Protein AF-A0A927B0F8-F1 (afdb_monomer_lite)

Radius of gyration: 15.05 Å; chains: 1; bounding box: 37×30×37 Å

Structure (mmCIF, N/CA/C/O backbone):
data_AF-A0A927B0F8-F1
#
_entry.id   AF-A0A927B0F8-F1
#
loop_
_atom_site.group_PDB
_atom_site.id
_atom_site.type_symbol
_atom_site.label_atom_id
_atom_site.label_alt_id
_atom_site.label_comp_id
_atom_site.label_asym_id
_atom_site.label_entity_id
_atom_site.label_seq_id
_atom_site.pdbx_PDB_ins_code
_atom_site.Cartn_x
_atom_site.Cartn_y
_atom_site.Cartn_z
_atom_site.occupancy
_atom_site.B_iso_or_equiv
_atom_site.auth_seq_id
_atom_site.auth_comp_id
_atom_site.auth_asym_id
_atom_site.auth_atom_id
_atom_site.pdbx_PDB_model_num
ATOM 1 N N . MET A 1 1 ? -1.599 -7.121 -0.676 1.00 76.81 1 MET A N 1
ATOM 2 C CA . MET A 1 1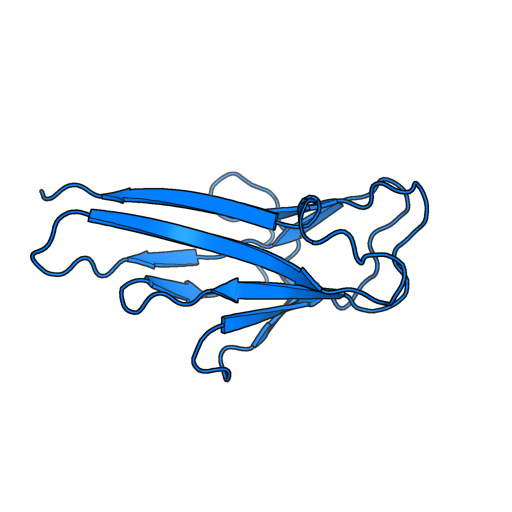 ? -1.743 -6.313 -1.898 1.00 76.81 1 MET A CA 1
ATOM 3 C C . MET A 1 1 ? -0.570 -6.623 -2.792 1.00 76.81 1 MET A C 1
ATOM 5 O O . MET A 1 1 ? 0.537 -6.719 -2.267 1.00 76.81 1 MET A O 1
ATOM 9 N N . ASP A 1 2 ? -0.819 -6.789 -4.085 1.00 78.00 2 ASP A N 1
ATOM 10 C CA . ASP A 1 2 ? 0.208 -7.136 -5.064 1.00 78.00 2 ASP A CA 1
ATOM 11 C C . ASP A 1 2 ? 0.379 -5.975 -6.043 1.00 78.00 2 ASP A C 1
ATOM 13 O O . ASP A 1 2 ? -0.598 -5.392 -6.507 1.00 78.00 2 ASP A O 1
ATOM 17 N N . VAL A 1 3 ? 1.629 -5.624 -6.329 1.00 73.81 3 VAL A N 1
ATOM 18 C CA . VAL A 1 3 ? 2.008 -4.588 -7.289 1.00 73.81 3 VAL A CA 1
ATOM 19 C C . VAL A 1 3 ? 2.711 -5.266 -8.455 1.00 73.81 3 VAL A C 1
ATOM 21 O O . VAL A 1 3 ? 3.705 -5.961 -8.243 1.00 73.81 3 VAL A O 1
ATOM 24 N N . PHE A 1 4 ? 2.195 -5.069 -9.666 1.00 74.44 4 PHE A N 1
ATOM 25 C CA . PHE A 1 4 ? 2.678 -5.718 -10.885 1.00 74.44 4 PHE A CA 1
ATOM 26 C C . PHE A 1 4 ? 3.376 -4.722 -11.807 1.00 74.44 4 PHE A C 1
ATOM 28 O O . PHE A 1 4 ? 2.912 -3.598 -11.986 1.00 74.44 4 PHE A O 1
ATOM 35 N N . GLU A 1 5 ? 4.461 -5.163 -12.436 1.00 75.25 5 GLU A N 1
ATOM 36 C CA . GLU A 1 5 ? 5.074 -4.478 -13.574 1.00 75.25 5 GLU A CA 1
ATOM 37 C C . GLU A 1 5 ? 4.456 -5.046 -14.864 1.00 75.25 5 GLU A C 1
ATOM 39 O O . GLU A 1 5 ? 4.513 -6.252 -15.094 1.00 75.25 5 GLU A O 1
ATOM 44 N N . LEU A 1 6 ? 3.820 -4.200 -15.684 1.00 75.44 6 LEU A N 1
ATOM 45 C CA . LEU A 1 6 ? 3.028 -4.635 -16.852 1.00 75.44 6 LEU A CA 1
ATOM 46 C C . LEU A 1 6 ? 3.642 -4.269 -18.213 1.00 75.44 6 LEU A C 1
ATOM 48 O O . LEU A 1 6 ? 3.137 -4.687 -19.252 1.00 75.44 6 LEU A O 1
ATOM 52 N N . SER A 1 7 ? 4.696 -3.457 -18.234 1.00 73.19 7 SER A N 1
ATOM 53 C CA . SER A 1 7 ? 5.365 -2.985 -19.451 1.00 73.19 7 SER A CA 1
ATOM 54 C C . SER A 1 7 ? 6.476 -3.919 -19.945 1.00 73.19 7 SER A C 1
ATOM 56 O O . SER A 1 7 ? 7.012 -3.702 -21.034 1.00 73.19 7 SER A O 1
ATOM 58 N N . GLY A 1 8 ? 6.819 -4.958 -19.177 1.00 72.25 8 GLY A N 1
ATOM 59 C CA . GLY A 1 8 ? 7.894 -5.894 -19.499 1.00 72.25 8 GLY A CA 1
ATOM 60 C C . GLY A 1 8 ? 9.287 -5.295 -19.306 1.00 72.25 8 GLY A C 1
ATOM 61 O O . GLY A 1 8 ? 10.263 -5.807 -19.857 1.00 72.25 8 GLY A O 1
ATOM 62 N N . ALA A 1 9 ? 9.393 -4.209 -18.541 1.00 74.12 9 ALA A N 1
ATOM 63 C CA . ALA A 1 9 ? 10.636 -3.527 -18.223 1.00 74.12 9 ALA A CA 1
ATOM 64 C C . ALA A 1 9 ? 10.691 -3.236 -16.724 1.00 74.12 9 ALA A C 1
ATOM 66 O O . ALA A 1 9 ? 9.773 -2.640 -16.175 1.00 74.12 9 ALA A O 1
ATOM 67 N N . ALA A 1 10 ? 11.794 -3.609 -16.070 1.00 74.00 10 ALA A N 1
ATOM 68 C CA . ALA A 1 10 ? 11.935 -3.409 -14.631 1.00 74.00 10 ALA A CA 1
ATOM 69 C C . ALA A 1 10 ? 11.677 -1.945 -14.225 1.00 74.00 10 ALA A C 1
ATOM 71 O O . ALA A 1 10 ? 12.135 -1.009 -14.897 1.00 74.00 10 ALA A O 1
ATOM 72 N N . THR A 1 11 ? 10.972 -1.747 -13.109 1.00 75.19 11 THR A N 1
ATOM 73 C CA . THR A 1 11 ? 10.659 -0.406 -12.602 1.00 75.19 11 THR A CA 1
ATOM 74 C C . THR A 1 11 ? 11.951 0.340 -12.275 1.00 75.19 11 THR A C 1
ATOM 76 O O . THR A 1 11 ? 12.911 -0.233 -11.755 1.00 75.19 11 THR A O 1
ATOM 79 N N . LYS A 1 12 ? 12.001 1.646 -12.548 1.00 71.44 12 LYS A N 1
ATOM 80 C CA . LYS A 1 12 ? 13.194 2.454 -12.260 1.00 71.44 12 LYS A CA 1
ATOM 81 C C . LYS A 1 12 ? 13.094 3.117 -10.891 1.00 71.44 12 LYS A C 1
ATOM 83 O O . LYS A 1 12 ? 12.298 4.030 -10.705 1.00 71.44 12 LYS A O 1
ATOM 88 N N . GLY A 1 13 ? 13.987 2.720 -9.987 1.00 71.06 13 GLY A N 1
ATOM 89 C CA . GLY A 1 13 ? 14.086 3.284 -8.643 1.00 71.06 13 GLY A CA 1
ATOM 90 C C . GLY A 1 13 ? 12.982 2.802 -7.702 1.00 71.06 13 GLY A C 1
ATOM 91 O O . GLY A 1 13 ? 12.238 1.871 -8.009 1.00 71.06 13 GLY A O 1
ATOM 92 N N . ASN A 1 14 ? 12.911 3.442 -6.537 1.00 73.44 14 ASN A N 1
ATOM 93 C CA . ASN A 1 14 ? 11.900 3.152 -5.526 1.00 73.44 14 ASN A CA 1
ATOM 94 C C . ASN A 1 14 ? 10.543 3.693 -5.982 1.00 73.44 14 ASN A C 1
ATOM 96 O O . ASN A 1 14 ? 10.448 4.830 -6.448 1.00 73.44 14 ASN A O 1
ATOM 100 N N . PHE A 1 15 ? 9.492 2.910 -5.775 1.00 75.31 15 PHE A N 1
ATOM 101 C CA . PHE A 1 15 ? 8.111 3.314 -6.021 1.00 75.31 15 PHE A CA 1
ATOM 102 C C . PHE A 1 15 ? 7.335 3.379 -4.704 1.00 75.31 15 PHE A C 1
ATOM 104 O O . PHE A 1 15 ? 7.742 2.805 -3.683 1.00 75.31 15 PHE A O 1
ATOM 111 N N . ARG A 1 16 ? 6.235 4.136 -4.712 1.00 82.12 16 ARG A N 1
ATOM 112 C CA . ARG A 1 16 ? 5.410 4.384 -3.530 1.00 82.12 16 ARG A CA 1
ATOM 113 C C . ARG A 1 16 ? 3.979 3.936 -3.752 1.00 82.12 16 ARG A C 1
ATOM 115 O O . ARG A 1 16 ? 3.414 4.161 -4.813 1.00 82.12 16 ARG A O 1
ATOM 122 N N . LEU A 1 17 ? 3.389 3.362 -2.717 1.00 82.81 17 LEU A N 1
ATOM 123 C CA . LEU A 1 17 ? 1.978 3.026 -2.640 1.00 82.81 17 LEU A CA 1
ATOM 124 C C . LEU A 1 17 ? 1.342 3.905 -1.561 1.00 82.81 17 LEU A C 1
ATOM 126 O O . LEU A 1 17 ? 1.797 3.910 -0.415 1.00 82.81 17 LEU A O 1
ATOM 130 N N . LEU A 1 18 ? 0.310 4.660 -1.927 1.00 83.19 18 LEU A N 1
ATOM 131 C CA . LEU A 1 18 ? -0.492 5.436 -0.989 1.00 83.19 18 LEU A CA 1
ATOM 132 C C . LEU A 1 18 ? -1.795 4.706 -0.706 1.00 83.19 18 LEU A C 1
ATOM 134 O O . LEU A 1 18 ? -2.510 4.357 -1.638 1.00 83.19 18 LEU A O 1
ATOM 138 N N . ILE A 1 19 ? -2.117 4.521 0.570 1.00 82.31 19 ILE A N 1
ATOM 139 C CA . ILE A 1 19 ? -3.379 3.921 1.011 1.00 82.31 19 ILE A CA 1
ATOM 140 C C . ILE A 1 19 ? -4.146 4.968 1.803 1.00 82.31 19 ILE A C 1
ATOM 142 O O . ILE A 1 19 ? -3.610 5.532 2.759 1.00 82.31 19 ILE A O 1
ATOM 146 N N . THR A 1 20 ? -5.388 5.243 1.416 1.00 83.56 20 THR A N 1
ATOM 147 C CA . THR A 1 20 ? -6.250 6.194 2.129 1.00 83.56 20 THR A CA 1
ATOM 148 C C . THR A 1 20 ? -6.523 5.718 3.550 1.00 83.56 20 THR A C 1
ATOM 150 O O . THR A 1 20 ? -6.861 4.553 3.766 1.00 83.56 20 THR A O 1
ATOM 153 N N . LYS A 1 21 ? -6.411 6.624 4.521 1.00 83.81 21 LYS A N 1
ATOM 154 C CA . LYS A 1 21 ? -6.799 6.352 5.905 1.00 83.81 21 LYS A CA 1
ATOM 155 C C . LYS A 1 21 ? -8.311 6.426 6.070 1.00 83.81 21 LYS A C 1
ATOM 157 O O . LYS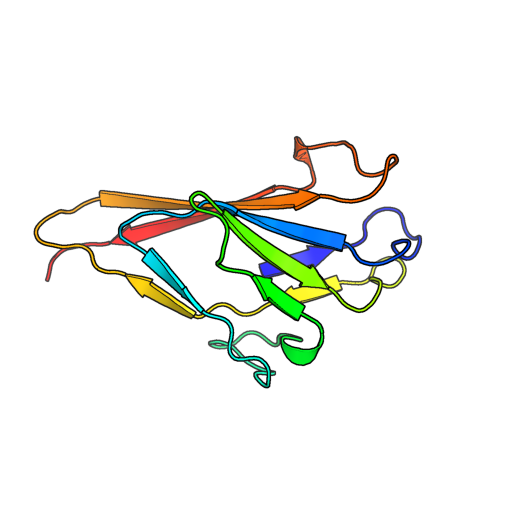 A 1 21 ? -8.953 7.328 5.540 1.00 83.81 21 LYS A O 1
ATOM 162 N N . ASP A 1 22 ? -8.837 5.536 6.899 1.00 83.38 22 ASP A N 1
ATOM 163 C CA . ASP A 1 22 ? -10.172 5.646 7.474 1.00 83.38 22 ASP A CA 1
ATOM 164 C C . ASP A 1 22 ? -10.037 5.685 9.000 1.00 83.38 22 ASP A C 1
ATOM 166 O O . ASP A 1 22 ? -9.287 4.907 9.585 1.00 83.38 22 ASP A O 1
ATOM 170 N N . SER A 1 23 ? -10.761 6.589 9.660 1.00 82.12 23 SER A N 1
ATOM 171 C CA . SER A 1 23 ? -10.709 6.757 11.121 1.00 82.12 23 SER A CA 1
ATOM 172 C C . SER A 1 23 ? -11.060 5.495 11.927 1.00 82.12 23 SER A C 1
ATOM 174 O O . SER A 1 23 ? -10.693 5.397 13.097 1.00 82.12 23 SER A O 1
ATOM 176 N N . LYS A 1 24 ? -11.762 4.531 11.321 1.00 81.12 24 LYS A N 1
ATOM 177 C CA . LYS A 1 24 ? -12.179 3.271 11.945 1.00 81.12 24 LYS A CA 1
ATOM 178 C C . LYS A 1 24 ? -11.193 2.131 11.710 1.00 81.12 24 LYS A C 1
ATOM 180 O O . LYS A 1 24 ? -11.371 1.072 12.309 1.00 81.12 24 LYS A O 1
ATOM 185 N N . VAL A 1 25 ? -10.182 2.312 10.859 1.00 80.56 25 VAL A N 1
ATOM 186 C CA . VAL A 1 25 ? -9.208 1.266 10.526 1.00 80.56 25 VAL A CA 1
ATOM 187 C C . VAL A 1 25 ? -7.795 1.757 10.757 1.00 80.56 25 VAL A C 1
ATOM 189 O O . VAL A 1 25 ? -7.330 2.708 10.137 1.00 80.56 25 VAL A O 1
ATOM 192 N N . SER A 1 26 ? -7.087 1.045 11.627 1.00 86.56 26 SER A N 1
ATOM 193 C CA . SER A 1 26 ? -5.649 1.213 11.780 1.00 86.56 26 SER A CA 1
ATOM 194 C C . SER A 1 26 ? -4.928 0.122 11.004 1.00 86.56 26 SER A C 1
ATOM 196 O O . SER A 1 26 ? -5.171 -1.061 11.236 1.00 86.56 26 SER A O 1
ATOM 198 N N . LEU A 1 27 ? -4.037 0.513 10.095 1.00 88.38 27 LEU A N 1
ATOM 199 C CA . LEU A 1 27 ? -3.162 -0.404 9.371 1.00 88.38 27 LEU A CA 1
ATOM 200 C C . LEU A 1 27 ? -1.769 -0.438 10.005 1.00 88.38 27 LEU A C 1
ATOM 202 O O . LEU A 1 27 ? -1.213 0.586 10.403 1.00 88.38 27 LEU A O 1
ATOM 206 N N . SER A 1 28 ? -1.186 -1.630 10.049 1.00 91.44 28 SER A N 1
ATOM 207 C CA . SER A 1 28 ? 0.200 -1.864 10.448 1.00 91.44 28 SER A CA 1
ATOM 208 C C . SER A 1 28 ? 0.870 -2.856 9.499 1.00 91.44 28 SER A C 1
ATOM 210 O O . SER A 1 28 ? 0.204 -3.651 8.836 1.00 91.44 28 SER A O 1
ATOM 212 N N . MET A 1 29 ? 2.200 -2.806 9.421 1.00 92.12 29 MET A N 1
ATOM 213 C CA . MET A 1 29 ? 2.990 -3.693 8.571 1.00 92.12 29 MET A CA 1
ATOM 214 C C . MET A 1 29 ? 4.086 -4.366 9.406 1.00 92.12 29 MET A C 1
ATOM 216 O O . MET A 1 29 ? 5.050 -3.699 9.787 1.00 92.12 29 MET A O 1
ATOM 220 N N . PRO A 1 30 ? 3.980 -5.672 9.698 1.00 90.88 30 PRO A N 1
ATOM 221 C CA . PRO A 1 30 ? 5.056 -6.403 10.357 1.00 90.88 30 PRO A CA 1
ATOM 222 C C . PRO A 1 30 ? 6.247 -6.543 9.398 1.00 90.88 30 PRO A C 1
ATOM 224 O O . PRO A 1 30 ? 6.156 -7.249 8.396 1.00 90.88 30 PRO A O 1
ATOM 227 N N . SER A 1 31 ? 7.357 -5.861 9.686 1.00 90.88 31 SER A N 1
ATOM 228 C CA . SER A 1 31 ? 8.486 -5.688 8.752 1.00 90.88 31 SER A CA 1
ATOM 229 C C . SER A 1 31 ? 9.216 -6.982 8.379 1.00 90.88 31 SER A C 1
ATOM 231 O O . SER A 1 31 ? 9.801 -7.062 7.306 1.00 90.88 31 SER A O 1
ATOM 233 N N . SER A 1 32 ? 9.172 -8.012 9.225 1.00 92.19 32 SER A N 1
ATOM 234 C CA . SER A 1 32 ? 9.796 -9.317 8.965 1.00 92.19 32 SER A CA 1
ATOM 235 C C . SER A 1 32 ? 8.829 -10.372 8.424 1.00 92.19 32 SER A C 1
ATOM 237 O O . SER A 1 32 ? 9.243 -11.506 8.180 1.00 92.19 32 SER A O 1
ATOM 239 N N . ALA A 1 33 ? 7.547 -10.039 8.245 1.00 88.81 33 ALA A N 1
ATOM 240 C CA . ALA A 1 33 ? 6.569 -11.017 7.794 1.00 88.81 33 ALA A CA 1
ATOM 241 C C . ALA A 1 33 ? 6.832 -11.429 6.342 1.00 88.81 33 ALA A C 1
ATOM 243 O O . ALA A 1 33 ? 6.927 -10.595 5.442 1.00 88.81 33 ALA A O 1
ATOM 244 N N . THR A 1 34 ? 6.893 -12.738 6.126 1.00 92.12 34 THR A N 1
ATOM 245 C CA . THR A 1 34 ? 6.893 -13.368 4.799 1.00 92.12 34 THR A CA 1
ATOM 246 C C . THR A 1 34 ? 5.525 -13.948 4.441 1.00 92.12 34 THR A C 1
ATOM 248 O O . THR A 1 34 ? 5.301 -14.360 3.304 1.00 92.12 34 THR A O 1
ATOM 251 N N . LEU A 1 35 ? 4.595 -13.951 5.402 1.00 83.44 35 LEU A N 1
ATOM 252 C CA . LEU A 1 35 ? 3.224 -14.415 5.261 1.00 83.44 35 LEU A CA 1
ATOM 253 C C . LEU A 1 35 ? 2.288 -13.493 6.053 1.00 83.44 35 LEU A C 1
ATOM 255 O O . LEU A 1 35 ? 2.560 -13.179 7.212 1.00 83.44 35 LEU A O 1
ATOM 259 N N . VAL A 1 36 ? 1.180 -13.080 5.442 1.00 82.12 36 VAL A N 1
ATOM 260 C CA . VAL A 1 36 ? 0.065 -12.412 6.127 1.00 82.12 36 VAL A CA 1
ATOM 261 C C . VAL A 1 36 ? -1.227 -13.102 5.702 1.00 82.12 36 VAL A C 1
ATOM 263 O O . VAL A 1 36 ? -1.529 -13.198 4.510 1.00 82.12 36 VAL A O 1
ATOM 266 N N . GLY A 1 37 ? -1.969 -13.643 6.673 1.00 82.94 37 GLY A N 1
ATOM 267 C CA . GLY A 1 37 ? -3.016 -14.624 6.381 1.00 82.94 37 GLY A CA 1
ATOM 268 C C . GLY A 1 37 ? -2.415 -15.833 5.657 1.00 82.94 37 GLY A C 1
ATOM 269 O O . GLY A 1 37 ? -1.441 -16.405 6.131 1.00 82.94 37 GLY A O 1
ATOM 270 N N . ASN A 1 38 ? -2.945 -16.167 4.477 1.00 81.19 38 ASN A N 1
ATOM 271 C CA . ASN A 1 38 ? -2.445 -17.252 3.618 1.00 81.19 38 ASN A CA 1
ATOM 272 C C . ASN A 1 38 ? -1.726 -16.742 2.354 1.00 81.19 38 ASN A C 1
ATOM 274 O O . ASN A 1 38 ? -1.634 -17.465 1.364 1.00 81.19 38 ASN A O 1
ATOM 278 N N . ARG A 1 39 ? -1.257 -15.486 2.347 1.00 81.75 39 ARG A N 1
ATOM 279 C CA . ARG A 1 39 ? -0.552 -14.891 1.201 1.00 81.75 39 ARG A CA 1
ATOM 280 C C . ARG A 1 39 ? 0.911 -14.632 1.533 1.00 81.75 39 ARG A C 1
ATOM 282 O O . ARG A 1 39 ? 1.216 -14.061 2.581 1.00 81.75 39 ARG A O 1
ATOM 289 N N . THR A 1 40 ? 1.802 -15.025 0.626 1.00 86.88 40 THR A N 1
ATOM 290 C CA . THR A 1 40 ? 3.232 -14.706 0.701 1.00 86.88 40 THR A CA 1
ATOM 291 C C . THR A 1 40 ? 3.451 -13.226 0.417 1.00 86.88 40 THR A C 1
ATOM 293 O O . THR A 1 40 ? 2.884 -12.681 -0.526 1.00 86.88 40 THR A O 1
ATOM 296 N N . VAL A 1 41 ? 4.275 -12.570 1.230 1.00 88.50 41 VAL A N 1
ATOM 297 C CA . VAL A 1 41 ? 4.559 -11.132 1.131 1.00 88.50 41 VAL A CA 1
ATOM 298 C C . VAL A 1 41 ? 6.052 -10.861 1.300 1.00 88.50 41 VAL A C 1
ATOM 300 O O . VAL A 1 41 ? 6.787 -11.713 1.796 1.00 88.50 41 VAL A O 1
ATOM 303 N N . GLN A 1 42 ? 6.518 -9.683 0.883 1.00 93.31 42 GLN A N 1
ATOM 304 C CA . GLN A 1 42 ? 7.921 -9.275 1.003 1.00 93.31 42 GLN A CA 1
ATOM 305 C C . GLN A 1 42 ? 8.070 -8.028 1.882 1.00 93.31 42 GLN A C 1
ATOM 307 O O . GLN A 1 42 ? 8.701 -7.058 1.472 1.00 93.31 42 GLN A O 1
ATOM 312 N N . ASN A 1 43 ? 7.495 -8.027 3.091 1.00 93.12 43 ASN A N 1
ATOM 313 C CA . ASN A 1 43 ? 7.438 -6.830 3.947 1.00 93.12 43 ASN A CA 1
ATOM 314 C C . ASN A 1 43 ? 8.807 -6.230 4.290 1.00 93.12 43 ASN A C 1
ATOM 316 O O . ASN A 1 43 ? 8.891 -5.025 4.504 1.00 93.12 43 ASN A O 1
ATOM 320 N N . SER A 1 44 ? 9.877 -7.025 4.280 1.00 94.38 44 SER A N 1
ATOM 321 C CA . SER A 1 44 ? 11.242 -6.534 4.508 1.00 94.38 44 SER A CA 1
ATOM 322 C C . SER A 1 44 ? 11.733 -5.576 3.420 1.00 94.38 44 SER A C 1
ATOM 324 O O . SER A 1 44 ? 12.680 -4.825 3.642 1.00 94.38 44 SER A O 1
ATOM 326 N N . LEU A 1 45 ? 11.087 -5.582 2.251 1.00 91.94 45 LEU A N 1
ATOM 327 C CA . LEU A 1 45 ? 11.373 -4.676 1.142 1.00 91.94 45 LEU A CA 1
ATOM 328 C C . LEU A 1 45 ? 10.566 -3.377 1.217 1.00 91.94 45 LEU A C 1
ATOM 330 O O . LEU A 1 45 ? 10.764 -2.499 0.380 1.00 91.94 45 LEU A O 1
ATOM 334 N N . TRP A 1 46 ? 9.661 -3.249 2.187 1.00 92.06 46 TRP A N 1
ATOM 335 C CA . TRP A 1 46 ? 8.752 -2.121 2.314 1.00 92.06 46 TRP A CA 1
ATOM 336 C C . TRP A 1 46 ? 9.014 -1.342 3.597 1.00 92.06 46 TRP A C 1
ATOM 338 O O . TRP A 1 46 ? 9.313 -1.905 4.648 1.00 92.06 46 TRP A O 1
ATOM 348 N N . THR A 1 47 ? 8.814 -0.032 3.519 1.00 94.31 47 THR A N 1
ATOM 349 C CA . THR A 1 47 ? 8.797 0.854 4.683 1.00 94.31 47 THR A CA 1
ATOM 350 C C . THR A 1 47 ? 7.447 1.545 4.754 1.00 94.31 47 THR A C 1
ATOM 352 O O . THR A 1 47 ? 7.080 2.269 3.826 1.00 94.31 47 THR A O 1
ATOM 355 N N . LEU A 1 48 ? 6.722 1.325 5.853 1.00 93.12 48 LEU A N 1
ATOM 356 C CA . LEU A 1 48 ? 5.461 1.999 6.151 1.00 93.12 48 LEU A CA 1
ATOM 357 C C . LEU A 1 48 ? 5.731 3.324 6.870 1.00 93.12 48 LEU A C 1
ATOM 359 O O . LEU A 1 48 ? 6.275 3.342 7.971 1.00 93.12 48 LEU A O 1
ATOM 363 N N . ASP A 1 49 ? 5.290 4.418 6.265 1.00 92.62 49 ASP A N 1
ATOM 364 C CA . ASP A 1 49 ? 5.218 5.744 6.864 1.00 92.62 49 ASP A CA 1
ATOM 365 C C . ASP A 1 49 ? 3.755 6.083 7.182 1.00 92.62 49 ASP A C 1
ATOM 367 O O . ASP A 1 49 ? 2.882 6.082 6.310 1.00 92.62 49 ASP A O 1
ATOM 371 N N . ASN A 1 50 ? 3.497 6.356 8.461 1.00 91.75 50 ASN A N 1
ATOM 372 C CA . ASN A 1 50 ? 2.182 6.687 9.005 1.00 91.75 50 ASN A CA 1
ATOM 373 C C . ASN A 1 50 ? 2.073 8.165 9.443 1.00 91.75 50 ASN A C 1
ATOM 375 O O . ASN A 1 50 ? 1.093 8.553 10.079 1.00 91.75 50 ASN A O 1
ATOM 379 N N . SER A 1 51 ? 3.073 8.994 9.137 1.00 91.56 51 SER A N 1
ATOM 380 C CA . SER A 1 51 ? 3.128 10.396 9.574 1.00 91.56 51 SER A CA 1
ATOM 381 C C . SER A 1 51 ? 2.112 11.301 8.868 1.00 91.56 51 SER A C 1
ATOM 383 O O . SER A 1 51 ? 1.722 12.334 9.411 1.00 91.56 51 SER A O 1
ATOM 385 N N . MET A 1 52 ? 1.645 10.918 7.675 1.00 87.88 52 MET A N 1
ATOM 386 C CA . MET A 1 52 ? 0.691 11.713 6.901 1.00 87.88 52 MET A CA 1
ATOM 387 C C . MET A 1 52 ? -0.732 11.580 7.464 1.00 87.88 52 MET A C 1
ATOM 389 O O . MET A 1 52 ? -1.170 10.467 7.750 1.00 87.88 52 MET A O 1
ATOM 393 N N . PRO A 1 53 ? -1.514 12.667 7.580 1.00 87.88 53 PRO A N 1
ATOM 394 C CA . PRO A 1 53 ? -2.827 12.623 8.232 1.00 87.88 53 PRO A CA 1
ATOM 395 C C . PRO A 1 53 ? -3.869 11.794 7.468 1.00 87.88 53 PRO A C 1
ATOM 397 O O . PRO A 1 53 ? -4.693 11.137 8.095 1.00 87.88 53 PRO A O 1
ATOM 400 N N . ASN A 1 54 ? -3.800 11.772 6.133 1.00 86.56 54 ASN A N 1
ATOM 401 C CA . ASN A 1 54 ? -4.841 11.180 5.279 1.00 86.56 54 ASN A CA 1
ATOM 402 C C . ASN A 1 54 ? -4.416 9.875 4.591 1.00 86.56 54 ASN 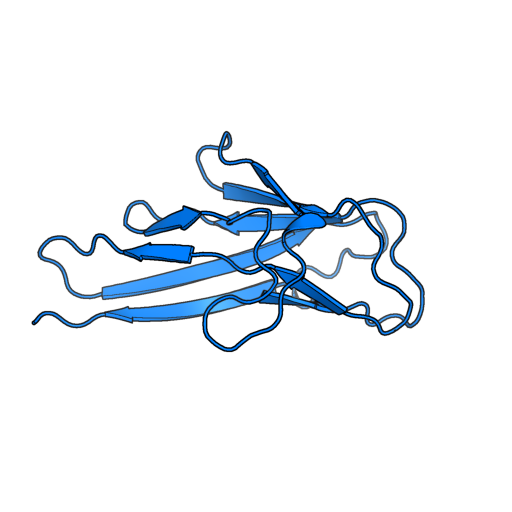A C 1
ATOM 404 O O . ASN A 1 54 ? -5.252 9.210 3.983 1.00 86.56 54 ASN A O 1
ATOM 408 N N . TYR A 1 55 ? -3.134 9.507 4.667 1.00 87.31 55 TYR A N 1
ATOM 409 C CA . TYR A 1 55 ? -2.591 8.370 3.928 1.00 87.31 55 TYR A CA 1
ATOM 410 C C . TYR A 1 55 ? -1.578 7.5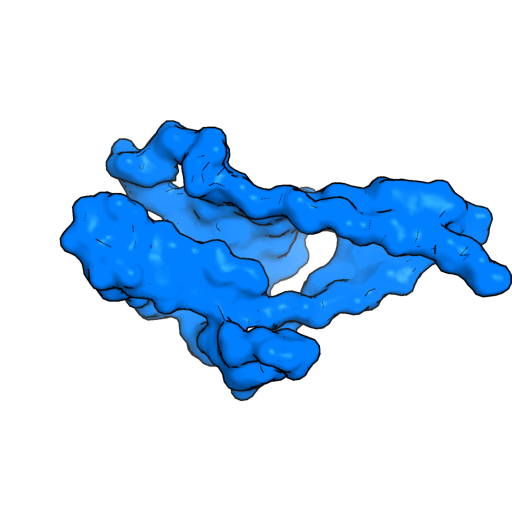87 4.754 1.00 87.31 55 TYR A C 1
ATOM 412 O O . TYR A 1 55 ? -0.837 8.151 5.558 1.00 87.31 55 TYR A O 1
ATOM 420 N N . TYR A 1 56 ? -1.521 6.287 4.507 1.00 89.12 56 TYR A N 1
ATOM 421 C CA . TYR A 1 56 ? -0.331 5.482 4.735 1.00 89.12 56 TYR A CA 1
ATOM 422 C C . TYR A 1 56 ? 0.527 5.522 3.471 1.00 89.12 56 TYR A C 1
ATOM 424 O O . TYR A 1 56 ? -0.001 5.381 2.368 1.00 89.12 56 TYR A O 1
ATOM 432 N N . SER A 1 57 ? 1.837 5.700 3.621 1.00 90.38 57 SER A N 1
ATOM 433 C CA . SER A 1 57 ? 2.787 5.666 2.508 1.00 90.38 57 SER A CA 1
ATOM 434 C C . SER A 1 57 ? 3.706 4.461 2.655 1.00 90.38 57 SER A C 1
ATOM 436 O O . SER A 1 57 ? 4.498 4.388 3.589 1.00 90.38 57 SER A O 1
ATOM 438 N N . LEU A 1 58 ? 3.642 3.535 1.707 1.00 89.88 58 LEU A N 1
ATOM 439 C CA . LEU A 1 58 ? 4.528 2.381 1.615 1.00 89.88 58 LEU A CA 1
ATOM 440 C C . LEU A 1 58 ? 5.568 2.641 0.532 1.00 89.88 58 LEU A C 1
ATOM 442 O O . LEU A 1 58 ? 5.221 2.835 -0.628 1.00 89.88 58 LEU A O 1
ATOM 446 N N . THR A 1 59 ? 6.844 2.668 0.902 1.00 90.69 59 THR A N 1
ATOM 447 C CA . THR A 1 59 ? 7.949 2.833 -0.057 1.00 90.69 59 THR A CA 1
ATOM 448 C C . THR A 1 59 ? 8.671 1.506 -0.223 1.00 90.69 59 THR A C 1
ATOM 450 O O . THR A 1 59 ? 9.085 0.926 0.780 1.00 90.69 59 THR A O 1
ATOM 453 N N . SER A 1 60 ? 8.832 1.038 -1.462 1.00 89.31 60 SER A N 1
ATOM 454 C CA . SER A 1 60 ? 9.666 -0.133 -1.740 1.00 89.31 60 SER A CA 1
ATOM 455 C C . SER A 1 60 ? 11.139 0.263 -1.845 1.00 89.31 60 SER A C 1
ATOM 457 O O . SER A 1 60 ? 11.460 1.317 -2.394 1.00 89.31 60 SER A O 1
ATOM 459 N N . SER A 1 61 ? 12.038 -0.569 -1.322 1.00 89.12 61 SER A N 1
ATOM 460 C CA . SER A 1 61 ? 13.494 -0.395 -1.422 1.00 89.12 61 SER A CA 1
ATOM 461 C C . SER A 1 61 ? 14.115 -1.093 -2.634 1.00 89.12 61 SER A C 1
ATOM 463 O O . SER A 1 61 ? 15.322 -0.980 -2.851 1.00 89.12 61 SER A O 1
ATOM 465 N N . GLN A 1 62 ? 13.315 -1.840 -3.399 1.00 84.88 62 GLN A N 1
ATOM 466 C CA . GLN A 1 62 ? 13.767 -2.627 -4.541 1.00 84.88 62 GLN A CA 1
ATOM 467 C C . GLN A 1 62 ? 12.866 -2.385 -5.751 1.00 84.88 62 GLN A C 1
ATOM 469 O O . GLN A 1 62 ? 11.658 -2.221 -5.584 1.00 84.88 62 GLN A O 1
ATOM 474 N N . PRO A 1 63 ? 13.418 -2.413 -6.973 1.00 81.31 63 PRO A N 1
ATOM 475 C CA . PRO A 1 63 ? 12.599 -2.409 -8.170 1.00 81.31 63 PRO A CA 1
ATOM 476 C C . PRO A 1 63 ? 11.794 -3.714 -8.298 1.00 81.31 63 PRO A C 1
ATOM 478 O O . PRO A 1 63 ? 12.137 -4.761 -7.730 1.00 81.31 63 PRO A O 1
ATOM 481 N N . ILE A 1 64 ? 10.715 -3.645 -9.073 1.00 81.75 64 ILE A N 1
ATOM 482 C CA . ILE A 1 64 ? 10.012 -4.813 -9.596 1.00 81.75 64 ILE A CA 1
ATOM 483 C C . ILE A 1 64 ? 10.697 -5.201 -10.902 1.00 81.75 64 ILE A C 1
ATOM 485 O O . ILE A 1 64 ? 10.915 -4.352 -11.767 1.00 81.75 64 ILE A O 1
ATOM 489 N N . ASP A 1 65 ? 11.060 -6.474 -11.027 1.00 81.56 65 ASP A N 1
ATOM 490 C CA . ASP A 1 65 ? 11.643 -7.010 -12.255 1.00 81.56 65 ASP A CA 1
ATOM 491 C C . ASP A 1 65 ? 10.636 -6.949 -13.413 1.00 81.56 65 ASP A C 1
ATOM 493 O O . ASP A 1 65 ? 9.431 -6.823 -13.195 1.00 81.56 65 ASP A O 1
ATOM 497 N N . ALA A 1 66 ? 11.124 -7.059 -14.648 1.00 77.75 66 ALA A N 1
ATOM 498 C CA . ALA A 1 66 ? 10.267 -7.103 -15.832 1.00 77.75 66 ALA A CA 1
ATOM 499 C C . ALA A 1 66 ? 9.224 -8.230 -15.722 1.00 77.75 66 ALA A C 1
ATOM 501 O O . ALA A 1 66 ? 9.592 -9.383 -15.486 1.00 77.75 66 ALA A O 1
ATOM 502 N N . ASN A 1 67 ? 7.941 -7.905 -15.914 1.00 77.38 67 ASN A N 1
ATOM 503 C CA . ASN A 1 67 ? 6.795 -8.808 -15.704 1.00 77.38 67 ASN A CA 1
ATOM 504 C C . ASN A 1 67 ? 6.714 -9.409 -14.285 1.00 77.38 67 ASN A C 1
ATOM 506 O O . ASN A 1 67 ? 6.086 -10.449 -14.070 1.00 77.38 67 ASN A O 1
ATOM 510 N N . GLY A 1 68 ? 7.405 -8.802 -13.323 1.00 80.94 68 GLY A N 1
ATOM 511 C CA . GLY A 1 68 ? 7.457 -9.251 -11.946 1.00 80.94 68 GLY A CA 1
ATOM 512 C C . GLY A 1 68 ? 6.302 -8.710 -11.112 1.00 80.94 68 GLY A C 1
ATOM 513 O O . GLY A 1 68 ? 5.519 -7.856 -11.534 1.00 80.94 68 GLY A O 1
ATOM 514 N N . LEU A 1 69 ? 6.246 -9.189 -9.872 1.00 85.44 69 LEU A N 1
ATOM 515 C CA . LEU A 1 69 ? 5.360 -8.653 -8.849 1.00 85.44 69 LEU A CA 1
ATOM 516 C C . LEU A 1 69 ? 6.103 -8.435 -7.533 1.00 85.44 69 LEU A C 1
ATOM 518 O O . LEU A 1 69 ? 7.132 -9.069 -7.255 1.00 85.44 69 LEU A O 1
ATOM 522 N N . ARG A 1 70 ? 5.557 -7.543 -6.709 1.00 85.12 70 ARG A N 1
ATOM 523 C CA . ARG A 1 70 ? 5.931 -7.370 -5.304 1.00 85.12 70 ARG A CA 1
ATOM 524 C C . ARG A 1 70 ? 4.680 -7.285 -4.449 1.00 85.12 70 ARG A C 1
ATOM 526 O O . ARG A 1 70 ? 3.765 -6.527 -4.748 1.00 85.12 70 ARG A O 1
ATOM 533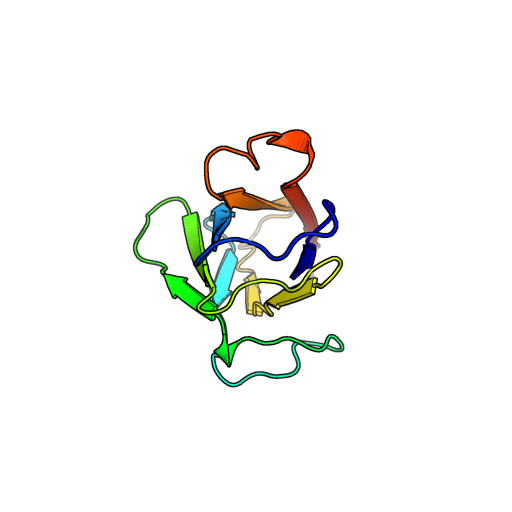 N N . SER A 1 71 ? 4.686 -8.020 -3.351 1.00 86.81 71 SER A N 1
ATOM 534 C CA . SER A 1 71 ? 3.561 -8.131 -2.436 1.00 86.81 71 SER A CA 1
ATOM 535 C C . SER A 1 71 ? 3.888 -7.473 -1.102 1.00 86.81 71 SER A C 1
ATOM 537 O O . SER A 1 71 ? 4.967 -7.673 -0.535 1.00 86.81 71 SER A O 1
ATOM 539 N N . VAL A 1 72 ? 2.929 -6.720 -0.573 1.00 88.06 72 VAL A N 1
ATOM 540 C CA . VAL A 1 72 ? 2.961 -6.165 0.784 1.00 88.06 72 VAL A CA 1
ATOM 541 C C . VAL A 1 72 ? 1.767 -6.672 1.584 1.00 88.06 72 VAL A C 1
ATOM 543 O O . VAL A 1 72 ? 0.625 -6.697 1.109 1.00 88.06 72 VAL A O 1
ATOM 546 N N . GLY A 1 73 ? 2.050 -7.111 2.807 1.00 88.25 73 GLY A N 1
ATOM 547 C CA . GLY A 1 73 ? 1.075 -7.606 3.765 1.00 88.25 73 GLY A CA 1
ATOM 548 C C . GLY A 1 73 ? 0.813 -6.585 4.857 1.00 88.25 73 GLY A C 1
ATOM 549 O O . GLY A 1 73 ? 1.733 -6.191 5.574 1.00 88.25 73 GLY A O 1
ATOM 550 N N . LEU A 1 74 ? -0.451 -6.203 5.008 1.00 88.38 74 LEU A N 1
ATOM 551 C CA . LEU A 1 74 ? -0.909 -5.280 6.038 1.00 88.38 74 LEU A CA 1
ATOM 552 C C . LEU A 1 74 ? -1.843 -6.004 6.998 1.00 88.38 74 LEU A C 1
ATOM 554 O O . LEU A 1 74 ? -2.651 -6.835 6.586 1.00 88.38 74 LEU A O 1
ATOM 558 N N . LEU A 1 75 ? -1.727 -5.666 8.275 1.00 83.75 75 LEU A N 1
ATOM 559 C CA . LEU A 1 75 ? -2.666 -6.066 9.310 1.00 83.75 75 LEU A CA 1
ATOM 560 C C . LEU A 1 75 ? -3.552 -4.866 9.627 1.00 83.75 75 LEU A C 1
ATOM 562 O O . LEU A 1 75 ? -3.041 -3.801 9.982 1.00 83.75 75 LEU A O 1
ATOM 566 N N . GLY A 1 76 ? -4.862 -5.044 9.478 1.00 84.44 76 GLY A N 1
ATOM 567 C CA . GLY A 1 76 ? -5.860 -4.037 9.812 1.00 84.44 76 GLY A CA 1
ATOM 568 C C . GLY A 1 76 ? -6.581 -4.375 11.108 1.00 84.44 76 GLY A C 1
ATOM 569 O O . GLY A 1 76 ? -7.066 -5.491 11.276 1.00 84.44 76 GLY A O 1
ATOM 570 N N . GLU A 1 77 ? -6.682 -3.402 12.006 1.00 80.62 77 GLU A N 1
ATOM 571 C CA . GLU A 1 77 ? -7.572 -3.456 13.163 1.00 80.62 77 GLU A CA 1
ATOM 572 C C . GLU A 1 77 ? -8.791 -2.569 12.876 1.00 80.62 77 GLU A C 1
ATOM 574 O O . GLU A 1 77 ? -8.660 -1.348 12.753 1.00 80.62 77 GLU A O 1
ATOM 579 N N . LEU A 1 78 ? -9.972 -3.183 12.748 1.00 78.81 78 LEU A N 1
ATOM 580 C CA . LEU A 1 78 ? -11.243 -2.479 12.571 1.00 78.81 78 LEU A CA 1
ATOM 581 C C . LEU A 1 78 ? -11.856 -2.165 13.938 1.00 78.81 78 LEU A C 1
ATOM 583 O O . LEU A 1 78 ? -12.089 -3.062 14.747 1.00 78.81 78 LEU A O 1
ATOM 587 N N . LYS A 1 79 ? -12.184 -0.893 14.165 1.00 78.50 79 LYS A N 1
ATOM 588 C CA . LYS A 1 79 ? -12.921 -0.405 15.338 1.00 78.50 79 LYS A CA 1
ATOM 589 C C . LYS A 1 79 ? -14.287 0.114 14.881 1.00 78.50 79 LYS A C 1
ATOM 591 O O . LYS A 1 79 ? -14.442 1.311 14.643 1.00 78.50 79 LYS A O 1
ATOM 596 N N . PRO A 1 80 ? -15.292 -0.768 14.729 1.00 62.84 80 PRO A N 1
ATOM 597 C CA . PRO A 1 80 ? -16.565 -0.416 14.093 1.00 62.84 80 PRO A CA 1
ATOM 598 C C . PRO A 1 80 ? -17.468 0.491 14.956 1.00 62.84 80 PRO A C 1
ATOM 600 O O . PRO A 1 80 ? -18.410 1.106 14.441 1.00 62.84 80 PRO A O 1
ATOM 603 N N . GLY A 1 81 ? -17.191 0.602 16.263 1.00 68.69 81 GLY A N 1
ATOM 604 C CA . GLY A 1 81 ? -18.071 1.281 17.219 1.00 68.69 81 GLY A CA 1
ATOM 605 C C . GLY A 1 81 ? -19.450 0.609 17.290 1.00 68.69 81 GLY A C 1
ATOM 606 O O . GLY A 1 81 ? -19.559 -0.600 17.121 1.00 68.69 81 GLY A O 1
ATOM 607 N N . ALA A 1 82 ? -20.513 1.393 17.500 1.00 56.03 82 ALA A N 1
ATOM 608 C CA . ALA A 1 82 ? -21.905 0.916 17.518 1.00 56.03 82 ALA A CA 1
ATOM 609 C C . ALA A 1 82 ? -22.611 1.002 16.143 1.00 56.03 82 ALA A C 1
ATOM 611 O O . ALA A 1 82 ? -23.835 1.061 16.080 1.00 56.03 82 ALA A O 1
ATOM 612 N N . THR A 1 83 ? -21.858 1.068 15.039 1.00 50.44 83 THR A N 1
ATOM 613 C CA . THR A 1 83 ? -22.413 1.287 13.687 1.00 50.44 83 THR A CA 1
ATOM 614 C C . THR A 1 83 ? -22.279 0.048 12.808 1.00 50.44 83 THR A C 1
ATOM 616 O O . THR A 1 83 ? -21.402 -0.770 13.052 1.00 50.44 83 THR A O 1
ATOM 619 N N . GLN A 1 84 ? -23.119 -0.078 11.780 1.00 46.44 84 GLN A N 1
ATOM 620 C CA . GLN A 1 84 ? -22.962 -1.017 10.659 1.00 46.44 84 GLN A CA 1
ATOM 621 C C . GLN A 1 84 ? -22.557 -0.205 9.419 1.00 46.44 84 GLN A C 1
ATOM 623 O O . GLN A 1 84 ? -22.946 0.962 9.312 1.00 46.44 84 GLN A O 1
ATOM 628 N N . GLY A 1 85 ? -21.760 -0.757 8.501 1.00 53.28 85 GLY A N 1
ATOM 629 C CA . GLY A 1 85 ? -21.310 0.023 7.349 1.00 53.28 85 GLY A CA 1
ATOM 630 C C . GLY A 1 85 ? -20.394 -0.700 6.369 1.00 53.28 85 GLY A C 1
ATOM 631 O O . GLY A 1 85 ? -20.055 -1.870 6.526 1.00 53.28 85 GLY A O 1
ATOM 632 N N . VAL A 1 86 ? -20.002 0.047 5.339 1.00 49.72 86 VAL A N 1
ATOM 633 C CA . VAL A 1 86 ? -19.052 -0.358 4.301 1.00 49.72 86 VAL A CA 1
ATOM 634 C C . VAL A 1 86 ? -17.786 0.468 4.477 1.00 49.72 86 VAL A C 1
ATOM 636 O O . VAL A 1 86 ? -17.869 1.694 4.555 1.00 49.72 86 VAL A O 1
ATOM 639 N N . LEU A 1 87 ? -16.628 -0.187 4.513 1.00 47.56 87 LEU A N 1
ATOM 640 C CA . LEU A 1 87 ? -15.330 0.477 4.519 1.00 47.56 87 LEU A CA 1
ATOM 641 C C . LEU A 1 87 ? -14.602 0.189 3.207 1.00 47.56 87 LEU A C 1
ATOM 643 O O . LEU A 1 87 ? -14.420 -0.970 2.842 1.00 47.56 87 LEU A O 1
ATOM 647 N N . ASN A 1 88 ? -14.196 1.245 2.505 1.00 50.06 88 ASN A N 1
ATOM 648 C CA . ASN A 1 88 ? -13.431 1.139 1.267 1.00 50.06 88 ASN A CA 1
ATOM 649 C C . ASN A 1 88 ? -11.979 1.531 1.557 1.00 50.06 88 ASN A C 1
ATOM 651 O O . ASN A 1 88 ? -11.712 2.678 1.912 1.00 50.06 88 ASN A O 1
ATOM 655 N N . LEU A 1 89 ? -11.044 0.598 1.396 1.00 56.31 89 LEU A N 1
ATOM 656 C CA . LEU A 1 89 ? -9.612 0.882 1.395 1.00 56.31 89 LEU A CA 1
ATOM 657 C C . LEU A 1 89 ? -9.161 0.995 -0.053 1.00 56.31 89 LEU A C 1
ATOM 659 O O . LEU A 1 89 ? -9.198 0.019 -0.791 1.00 56.31 89 LEU A O 1
ATOM 663 N N . SER A 1 90 ? -8.759 2.193 -0.468 1.00 58.94 90 SER A N 1
ATOM 664 C CA . SER A 1 90 ? -8.197 2.422 -1.799 1.00 58.94 90 SER A CA 1
ATOM 665 C C . SER A 1 90 ? -6.689 2.583 -1.703 1.00 58.94 90 SER A C 1
ATOM 667 O O . SER A 1 90 ? -6.183 3.277 -0.816 1.00 58.94 90 SER A O 1
ATOM 669 N N . ALA A 1 91 ? -5.977 1.960 -2.632 1.00 56.53 91 ALA A N 1
ATOM 670 C CA . ALA A 1 91 ? -4.539 2.034 -2.748 1.00 56.53 91 ALA A CA 1
ATOM 671 C C . ALA A 1 91 ? -4.145 2.474 -4.155 1.00 56.53 91 ALA A C 1
ATOM 673 O O . ALA A 1 91 ? -4.669 1.961 -5.139 1.00 56.53 91 ALA A O 1
ATOM 674 N N . VAL A 1 92 ? -3.235 3.441 -4.240 1.00 64.00 92 VAL A N 1
ATOM 675 C CA . VAL A 1 92 ? -2.766 4.021 -5.501 1.00 64.00 92 VAL A CA 1
ATOM 676 C C . VAL A 1 92 ? -1.248 3.967 -5.552 1.00 64.00 92 VAL A C 1
ATOM 678 O O . VAL A 1 92 ? -0.573 4.422 -4.624 1.00 64.00 92 VAL A O 1
ATOM 681 N N . ILE A 1 93 ? -0.699 3.432 -6.640 1.00 59.81 93 ILE A N 1
ATOM 682 C CA . ILE A 1 93 ? 0.745 3.435 -6.895 1.00 59.81 93 ILE A CA 1
ATOM 683 C C . ILE A 1 93 ? 1.138 4.772 -7.526 1.00 59.81 93 ILE A C 1
ATOM 685 O O . ILE A 1 93 ? 0.545 5.214 -8.510 1.00 59.81 93 ILE A O 1
ATOM 689 N N . ILE A 1 94 ? 2.165 5.406 -6.969 1.00 60.84 94 ILE A N 1
ATOM 690 C CA . ILE A 1 94 ? 2.771 6.629 -7.485 1.00 60.84 94 ILE A CA 1
ATOM 691 C C . ILE A 1 94 ? 4.228 6.325 -7.851 1.00 60.84 94 ILE A C 1
ATOM 693 O O . ILE A 1 94 ? 5.059 6.039 -6.981 1.00 60.84 94 ILE A O 1
ATOM 697 N N . GLY A 1 95 ? 4.521 6.414 -9.150 1.00 50.00 95 GLY A N 1
ATOM 698 C CA . GLY A 1 95 ? 5.831 6.195 -9.762 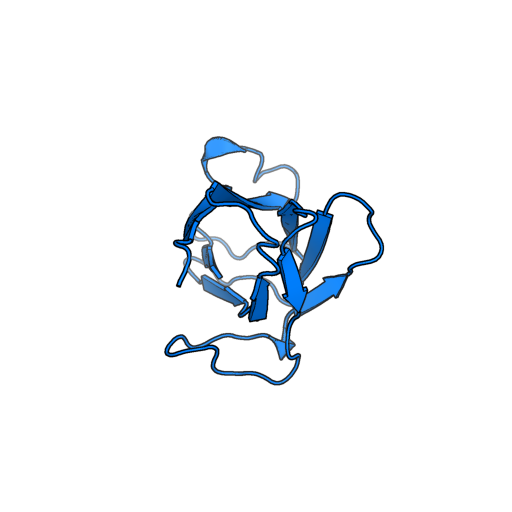1.00 50.00 95 GLY A CA 1
ATOM 699 C C . GLY A 1 95 ? 6.100 7.168 -10.922 1.00 50.00 95 GLY A C 1
ATOM 700 O O . GLY A 1 95 ? 5.192 7.831 -11.417 1.00 50.00 95 GLY A O 1
ATOM 701 N N . LEU A 1 96 ? 7.385 7.322 -11.267 1.00 48.78 96 LEU A N 1
ATOM 702 C CA . LEU A 1 96 ? 8.019 8.320 -12.159 1.00 48.78 96 LEU A CA 1
ATOM 703 C C . LEU A 1 96 ? 7.366 8.449 -13.573 1.00 48.78 96 LEU A C 1
ATOM 705 O O . LEU A 1 96 ? 6.564 7.602 -13.953 1.00 48.78 96 LEU A O 1
ATOM 709 N N . PRO A 1 97 ? 7.686 9.479 -14.403 1.00 45.66 97 PRO A N 1
ATOM 710 C CA . PRO A 1 97 ? 6.755 10.139 -15.347 1.00 45.66 97 PRO A CA 1
ATOM 711 C C . PRO A 1 97 ? 6.242 9.318 -16.551 1.00 45.66 97 PRO A C 1
ATOM 713 O O . PRO A 1 97 ? 5.593 9.872 -17.434 1.00 45.66 97 PRO A O 1
ATOM 716 N N . ARG A 1 98 ? 6.508 8.009 -16.609 1.00 45.91 98 ARG A N 1
ATOM 717 C CA . ARG A 1 98 ? 5.920 7.067 -17.574 1.00 45.91 98 ARG A CA 1
ATOM 718 C C . ARG A 1 98 ? 4.807 6.180 -16.991 1.00 45.91 98 ARG A C 1
ATOM 720 O O . ARG A 1 98 ? 4.119 5.535 -17.771 1.00 45.91 98 ARG A O 1
ATOM 727 N N . GLU A 1 99 ? 4.569 6.193 -15.677 1.00 43.75 99 GLU A N 1
ATOM 728 C CA . GLU A 1 99 ? 3.512 5.420 -14.989 1.00 43.75 99 GLU A CA 1
ATOM 729 C C . GLU A 1 99 ? 2.287 6.290 -14.630 1.00 43.75 99 GLU A C 1
ATOM 731 O O . GLU A 1 99 ? 1.723 6.206 -13.542 1.00 43.75 99 GLU A O 1
ATOM 736 N N . ALA A 1 100 ? 1.872 7.175 -15.542 1.00 42.50 100 ALA A N 1
ATOM 737 C CA . ALA A 1 100 ? 0.857 8.205 -15.282 1.00 42.50 100 ALA A CA 1
ATOM 738 C C . ALA A 1 100 ? -0.584 7.812 -15.672 1.00 42.50 100 ALA A C 1
ATOM 740 O O . ALA A 1 100 ? -1.440 8.684 -15.818 1.00 42.50 100 ALA A O 1
ATOM 741 N N . VAL A 1 101 ? -0.886 6.521 -15.852 1.00 44.09 101 VAL A N 1
ATOM 742 C CA . VAL A 1 101 ? -2.274 6.071 -16.051 1.00 44.09 101 VAL A CA 1
ATOM 743 C C . VAL A 1 101 ? -2.862 5.700 -14.690 1.00 44.09 101 VAL A C 1
ATOM 745 O O . VAL A 1 101 ? -2.845 4.545 -14.275 1.00 44.09 101 VAL A O 1
ATOM 748 N N . LEU A 1 102 ? -3.385 6.713 -13.990 1.00 40.56 102 LEU A N 1
ATOM 749 C CA . LEU A 1 102 ? -4.013 6.611 -12.660 1.00 40.56 102 LEU A CA 1
ATOM 750 C C . LEU A 1 102 ? -5.113 5.535 -12.566 1.00 40.56 102 LEU A C 1
ATOM 752 O O . LEU A 1 102 ? -5.373 5.031 -11.480 1.00 40.56 102 LEU A O 1
ATOM 756 N N . THR A 1 103 ? -5.740 5.157 -13.685 1.00 37.34 103 THR A N 1
ATOM 757 C CA . THR A 1 103 ? -6.783 4.118 -13.738 1.00 37.34 103 THR A CA 1
ATOM 758 C C . THR A 1 103 ? -6.244 2.687 -13.758 1.00 37.34 103 THR A C 1
ATOM 760 O O . THR A 1 103 ? -7.027 1.763 -13.585 1.00 37.34 103 THR A O 1
ATOM 763 N N . ASN A 1 104 ? -4.942 2.486 -13.991 1.00 38.59 104 ASN A N 1
ATOM 764 C CA . ASN A 1 104 ? -4.319 1.156 -14.060 1.00 38.59 104 ASN A CA 1
ATOM 765 C C . ASN A 1 104 ? -3.566 0.774 -12.773 1.00 38.59 104 ASN A C 1
ATOM 767 O O . ASN A 1 104 ? -3.104 -0.350 -12.626 1.00 38.59 104 ASN A O 1
ATOM 771 N N . ASN A 1 105 ? -3.434 1.730 -11.852 1.00 47.38 105 ASN A N 1
ATOM 772 C CA . ASN A 1 105 ? -2.566 1.656 -10.677 1.00 47.38 105 ASN A CA 1
ATOM 773 C C . ASN A 1 105 ? -3.360 1.742 -9.365 1.00 47.38 105 ASN A C 1
ATOM 775 O O . ASN A 1 105 ? -2.826 2.189 -8.348 1.00 47.38 105 ASN A O 1
ATOM 779 N N . GLY A 1 106 ? -4.645 1.384 -9.416 1.00 46.53 106 GLY A N 1
ATOM 780 C CA . GLY A 1 106 ? -5.573 1.452 -8.296 1.00 46.53 106 GLY A CA 1
ATOM 781 C C . GLY A 1 106 ? -6.078 0.068 -7.908 1.00 46.53 106 GLY A C 1
ATOM 782 O O . GLY A 1 106 ? -6.600 -0.646 -8.759 1.00 46.53 106 GLY A O 1
ATOM 783 N N . ASP A 1 107 ? -5.956 -0.276 -6.631 1.00 47.62 107 ASP A N 1
ATOM 784 C CA . ASP A 1 107 ? -6.679 -1.391 -6.017 1.00 47.62 107 ASP A CA 1
ATOM 785 C C . ASP A 1 107 ? -7.644 -0.824 -4.969 1.00 47.62 107 ASP A C 1
ATOM 787 O O . ASP A 1 107 ? -7.318 0.147 -4.279 1.00 47.62 107 ASP A O 1
ATOM 791 N N . ALA A 1 108 ? -8.851 -1.376 -4.879 1.00 46.28 108 ALA A N 1
ATOM 792 C CA . ALA A 1 108 ? -9.881 -0.916 -3.956 1.00 46.28 108 ALA A CA 1
ATOM 793 C C . ALA A 1 108 ? -10.555 -2.119 -3.295 1.00 46.28 108 ALA A C 1
ATOM 795 O O . ALA A 1 108 ? -11.387 -2.795 -3.899 1.00 46.28 108 ALA A O 1
ATOM 796 N N . ASP A 1 109 ? -10.217 -2.350 -2.029 1.00 48.81 109 ASP A N 1
ATOM 797 C CA . ASP A 1 109 ? -10.787 -3.416 -1.216 1.00 48.81 109 ASP A CA 1
ATOM 798 C C . ASP A 1 109 ? -11.986 -2.886 -0.418 1.00 48.81 109 ASP A C 1
ATOM 800 O O . ASP A 1 109 ? -11.891 -1.904 0.329 1.00 48.81 109 ASP A O 1
ATOM 804 N N . LYS A 1 110 ? -13.131 -3.561 -0.557 1.00 35.56 110 LYS A N 1
ATOM 805 C CA . LYS A 1 110 ? -14.359 -3.290 0.200 1.00 35.56 110 LYS A CA 1
ATOM 806 C C . LYS A 1 110 ? -14.486 -4.294 1.344 1.00 35.56 110 LYS A C 1
ATOM 808 O O . LYS A 1 110 ? -14.577 -5.495 1.105 1.00 35.56 110 LYS A O 1
ATOM 813 N N . ILE A 1 111 ? -14.555 -3.802 2.578 1.00 44.66 111 ILE A N 1
ATOM 814 C CA . ILE A 1 111 ? -14.820 -4.611 3.771 1.00 44.66 111 ILE A CA 1
ATOM 815 C C . ILE A 1 111 ? -16.235 -4.294 4.258 1.00 44.66 111 ILE A C 1
ATOM 817 O O . ILE A 1 111 ? -16.531 -3.172 4.677 1.00 44.66 111 ILE A O 1
ATOM 821 N N . GLU A 1 112 ? -17.116 -5.289 4.194 1.00 37.97 112 GLU A N 1
ATOM 822 C CA . GLU A 1 112 ? -18.441 -5.244 4.816 1.00 37.97 112 GLU A CA 1
ATOM 823 C C . GLU A 1 112 ? -18.346 -5.825 6.226 1.00 37.97 112 GLU A C 1
ATOM 825 O O . GLU A 1 112 ? -17.775 -6.899 6.420 1.00 37.97 112 GLU A O 1
ATOM 830 N N . TYR A 1 113 ? -18.882 -5.112 7.218 1.00 47.97 113 TYR A N 1
ATOM 831 C CA . TYR A 1 113 ? -18.885 -5.575 8.603 1.00 47.97 113 TYR A CA 1
ATOM 832 C C . TYR A 1 113 ? -20.297 -5.546 9.192 1.00 47.97 113 TYR A C 1
ATOM 834 O O . TYR A 1 113 ? -21.037 -4.569 9.053 1.00 47.97 113 TYR A O 1
ATOM 842 N N . PHE A 1 114 ? -20.654 -6.639 9.866 1.00 38.69 114 PHE A N 1
ATOM 843 C CA . PHE A 1 114 ? -21.952 -6.844 10.505 1.00 38.69 114 PHE A CA 1
ATOM 844 C C . PHE A 1 114 ? -21.787 -6.827 12.029 1.00 38.69 114 PHE A C 1
ATOM 846 O O . PHE A 1 114 ? -20.745 -7.232 12.548 1.00 38.69 114 PHE A O 1
ATOM 853 N N . GLN A 1 115 ? -22.800 -6.341 12.747 1.00 38.25 115 GLN A N 1
ATOM 854 C CA . GLN A 1 115 ? -22.838 -6.455 14.207 1.00 38.25 115 GLN A CA 1
ATOM 855 C C . GLN A 1 115 ? -22.998 -7.924 14.615 1.00 38.25 115 GLN A C 1
ATOM 857 O O . GLN A 1 115 ? -23.742 -8.663 13.968 1.00 38.25 115 GLN A O 1
ATOM 862 N N . GLN A 1 116 ? -22.303 -8.314 15.686 1.00 47.81 116 GLN A N 1
ATOM 863 C CA . GLN A 1 116 ? -22.681 -9.473 16.497 1.00 47.81 116 GLN A CA 1
ATOM 864 C C . GLN A 1 116 ? -23.801 -9.091 17.458 1.00 47.81 116 GLN A C 1
ATOM 866 O O . GLN A 1 116 ? -23.732 -7.965 18.005 1.00 47.81 116 GLN A O 1
#

Secondary structure (DSSP, 8-state):
-EEE--SSS---S--EEEEE-BTTEEEE--TT-SEETTEE--GGGEEEE--SSSEEEEEESSPPPTT-EEE---EEEE--TT--EEEEEEEEEE-STT---TTTSEEEEEEEE---

Foldseek 3Di:
DKDWDDPQAKADFKKKKKKFDDPQKDKDFDQPDLDDPHDGANSVQWDWDPPDPTIIMIIGHDIAHGRGMHGGHMDMDGRQDPDFDKDKIKMFIDGDDVPPPRVVGIDIDIDGDDDD

Organism: NCBI:txid2771355

Sequence (116 aa):
MDVFELSGAATKGNFRLLITKDSKVSLSMPSSATLVGNRTVQNSLWTLDNSMPNYYSLTSSQPIDANGLRSVGLLGELKPGATQGVLNLSAVIIGLPREAVLTNNGDADKIEYFQQ

pLDDT: mean 72.89, std 17.87, range [35.56, 94.38]